Protein AF-A0A8H6A044-F1 (afdb_monomer_lite)

Structure (mmCIF, N/CA/C/O backbone):
data_AF-A0A8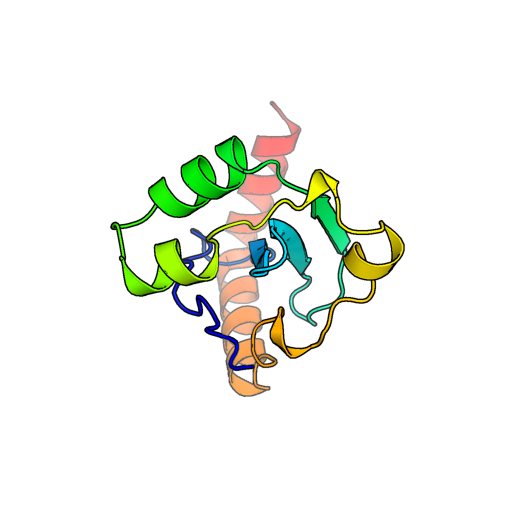H6A044-F1
#
_entry.id   AF-A0A8H6A044-F1
#
loop_
_atom_site.group_PDB
_atom_site.id
_atom_site.type_symbol
_atom_site.label_atom_id
_atom_site.label_alt_id
_atom_site.label_comp_id
_atom_site.label_asym_id
_atom_site.label_entity_id
_atom_site.label_seq_id
_atom_site.pdbx_PDB_ins_code
_atom_site.Cartn_x
_atom_site.Cartn_y
_atom_site.Cartn_z
_atom_site.occupancy
_atom_site.B_iso_or_equiv
_atom_site.auth_seq_id
_atom_site.auth_comp_id
_atom_site.auth_asym_id
_atom_site.auth_atom_id
_atom_site.pdbx_PDB_model_num
ATOM 1 N N . MET A 1 1 ? -3.053 -14.597 12.854 1.00 38.31 1 MET A N 1
ATOM 2 C CA . MET A 1 1 ? -4.086 -13.667 12.360 1.00 38.31 1 MET A CA 1
ATOM 3 C C . MET A 1 1 ? -3.761 -13.497 10.889 1.00 38.31 1 MET A C 1
ATOM 5 O O . MET A 1 1 ? -2.633 -13.135 10.596 1.00 38.31 1 MET A O 1
ATOM 9 N N . GLN A 1 2 ? -4.612 -14.026 10.011 1.00 30.12 2 GLN A N 1
ATOM 10 C CA . GLN A 1 2 ? -4.288 -14.215 8.594 1.00 30.12 2 GLN A CA 1
ATOM 11 C C . GLN A 1 2 ? -4.252 -12.847 7.909 1.00 30.12 2 GLN A C 1
ATOM 13 O O . GLN A 1 2 ? -5.198 -12.078 8.051 1.00 30.12 2 GLN A O 1
ATOM 18 N N . SER A 1 3 ? -3.160 -12.537 7.214 1.00 32.25 3 SER A N 1
ATOM 19 C CA . SER A 1 3 ? -3.184 -11.500 6.194 1.00 32.25 3 SER A CA 1
ATOM 20 C C . SER A 1 3 ? -4.062 -12.003 5.055 1.00 32.25 3 SER A C 1
ATOM 22 O O . SER A 1 3 ? -3.915 -13.149 4.631 1.00 32.25 3 SER A O 1
ATOM 24 N N . ALA A 1 4 ? -4.958 -11.171 4.536 1.00 35.72 4 ALA A N 1
ATOM 25 C CA . ALA A 1 4 ? -5.172 -11.249 3.103 1.00 35.72 4 ALA A CA 1
ATOM 26 C C . ALA A 1 4 ? -4.213 -10.229 2.507 1.00 35.72 4 ALA A C 1
ATOM 28 O O . ALA A 1 4 ? -4.244 -9.040 2.835 1.00 35.72 4 ALA A O 1
ATOM 29 N N . SER A 1 5 ? -3.295 -10.705 1.672 1.00 38.78 5 SER A N 1
ATOM 30 C CA . SER A 1 5 ? -2.757 -9.795 0.687 1.00 38.78 5 SER A CA 1
ATOM 31 C C . SER A 1 5 ? -3.954 -9.426 -0.176 1.00 38.78 5 SER A C 1
ATOM 33 O O . SER A 1 5 ? -4.594 -10.290 -0.778 1.00 38.78 5 SER A O 1
ATOM 35 N N . ILE A 1 6 ? -4.268 -8.139 -0.274 1.00 41.88 6 ILE A N 1
ATOM 36 C CA . ILE A 1 6 ? -4.902 -7.688 -1.502 1.00 41.88 6 ILE A CA 1
ATOM 37 C C . ILE A 1 6 ? -3.798 -7.786 -2.569 1.00 41.88 6 ILE A C 1
ATOM 39 O O . ILE A 1 6 ? -3.206 -6.793 -2.971 1.00 41.88 6 ILE A O 1
ATOM 43 N N . GLY A 1 7 ? -3.469 -9.013 -2.991 1.00 35.91 7 GLY A N 1
ATOM 44 C CA . GLY A 1 7 ? -2.614 -9.279 -4.150 1.00 35.91 7 GLY A CA 1
ATOM 45 C C . GLY A 1 7 ? -3.260 -8.805 -5.455 1.00 35.91 7 GLY A C 1
ATOM 46 O O . GLY A 1 7 ? -2.610 -8.805 -6.490 1.00 35.91 7 GLY A O 1
ATOM 47 N N . ASN A 1 8 ? -4.523 -8.370 -5.381 1.00 34.41 8 ASN A N 1
ATOM 48 C CA . ASN A 1 8 ? -5.327 -7.848 -6.478 1.00 34.41 8 ASN A CA 1
ATOM 49 C C . ASN A 1 8 ? -5.565 -6.336 -6.388 1.00 34.41 8 ASN A C 1
ATOM 51 O O . ASN A 1 8 ? -6.494 -5.828 -7.015 1.00 34.41 8 ASN A O 1
ATOM 55 N N . LEU A 1 9 ? -4.752 -5.593 -5.629 1.00 40.75 9 LEU A N 1
ATOM 56 C CA . LEU A 1 9 ? -4.638 -4.168 -5.893 1.00 40.75 9 LEU A CA 1
ATOM 57 C C . LEU A 1 9 ? -3.801 -4.104 -7.155 1.00 40.75 9 LEU A C 1
ATOM 59 O O . LEU A 1 9 ? -2.575 -4.097 -7.097 1.00 40.75 9 LEU A O 1
ATOM 63 N N . ASP A 1 10 ? -4.503 -4.167 -8.288 1.00 41.69 10 ASP A N 1
ATOM 64 C CA . ASP A 1 10 ? -3.979 -3.714 -9.559 1.00 41.69 10 ASP A CA 1
ATOM 65 C C . ASP A 1 10 ? -3.377 -2.337 -9.282 1.00 41.69 10 ASP A C 1
ATOM 67 O O . ASP A 1 10 ? -4.081 -1.348 -9.056 1.00 41.69 10 ASP A O 1
ATOM 71 N N . SER A 1 11 ? -2.048 -2.311 -9.165 1.00 46.91 11 SER A N 1
ATOM 72 C CA . SER A 1 11 ? -1.281 -1.105 -8.893 1.00 46.91 11 SER A CA 1
ATOM 73 C C . SER A 1 11 ? -1.361 -0.134 -10.066 1.00 46.91 11 SER A C 1
ATOM 75 O O . SER A 1 11 ? -0.779 0.941 -9.979 1.00 46.91 11 SER A O 1
ATOM 77 N N . GLY A 1 12 ? -2.108 -0.488 -11.123 1.00 36.38 12 GLY A N 1
ATOM 78 C CA . GLY A 1 12 ? -2.559 0.427 -12.145 1.00 36.38 12 GLY A CA 1
ATOM 79 C C . GLY A 1 12 ? -1.389 1.070 -12.856 1.00 36.38 12 GLY A C 1
ATOM 80 O O . GLY A 1 12 ? -1.385 2.285 -12.968 1.00 36.38 12 GLY A O 1
ATOM 81 N N . SER A 1 13 ? -0.403 0.266 -13.262 1.00 35.16 13 SER A N 1
ATOM 82 C CA . SER A 1 13 ? 0.473 0.505 -14.416 1.00 35.16 13 SER A CA 1
ATOM 83 C C . SER A 1 13 ? 1.728 -0.356 -14.325 1.00 35.16 13 SER A C 1
ATOM 85 O O . SER A 1 13 ? 2.498 -0.265 -13.365 1.00 35.16 13 SER A O 1
ATOM 87 N N . ASP A 1 14 ? 1.940 -1.157 -15.360 1.00 41.88 14 ASP A N 1
ATOM 88 C CA . ASP A 1 14 ? 3.198 -1.323 -16.085 1.00 41.88 14 ASP A CA 1
ATOM 89 C C . ASP A 1 14 ? 4.337 -0.411 -15.574 1.00 41.88 14 ASP A C 1
ATOM 91 O O . ASP A 1 14 ? 4.485 0.734 -15.989 1.00 41.88 14 ASP A O 1
ATOM 95 N N . GLY A 1 15 ? 5.139 -0.923 -14.636 1.00 43.88 15 GLY A N 1
ATOM 96 C CA . GLY A 1 15 ? 6.456 -0.377 -14.305 1.00 43.88 15 GLY A CA 1
ATOM 97 C C . GLY A 1 15 ? 6.514 0.999 -13.622 1.00 43.88 15 GLY A C 1
ATOM 98 O O . GLY A 1 15 ? 7.054 1.931 -14.198 1.00 43.88 15 GLY A O 1
ATOM 99 N N . ASN A 1 16 ? 6.107 1.112 -12.351 1.00 45.16 16 ASN A N 1
ATOM 100 C CA . ASN A 1 16 ? 6.915 1.757 -11.292 1.00 45.16 16 ASN A CA 1
ATOM 101 C C . ASN A 1 16 ? 6.209 1.678 -9.924 1.00 45.16 16 ASN A C 1
ATOM 103 O O . ASN A 1 16 ? 5.113 2.194 -9.767 1.00 45.16 16 ASN A O 1
ATOM 107 N N . ALA A 1 17 ? 6.881 1.051 -8.950 1.00 51.19 17 ALA A N 1
ATOM 108 C CA . ALA A 1 17 ? 6.573 0.976 -7.512 1.00 51.19 17 ALA A CA 1
ATOM 109 C C . ALA A 1 17 ? 5.104 0.670 -7.107 1.00 51.19 17 ALA A C 1
ATOM 111 O O . ALA A 1 17 ? 4.275 1.579 -7.050 1.00 51.19 17 ALA A O 1
ATOM 112 N N . PRO A 1 18 ? 4.762 -0.578 -6.721 1.00 67.75 18 PRO A N 1
ATOM 113 C CA . PRO A 1 18 ? 3.417 -0.890 -6.247 1.00 67.75 18 PRO A CA 1
ATOM 114 C C . PRO A 1 18 ? 3.104 -0.137 -4.945 1.00 67.75 18 PRO A C 1
ATOM 116 O O . PRO A 1 18 ? 3.838 -0.224 -3.955 1.00 67.75 18 PRO A O 1
ATOM 119 N N . PHE A 1 19 ? 1.981 0.582 -4.941 1.00 76.00 19 PHE A N 1
ATOM 120 C CA . PHE A 1 19 ? 1.359 1.093 -3.725 1.00 76.00 19 PHE A CA 1
ATOM 121 C C . PHE A 1 19 ? 0.698 -0.070 -2.974 1.00 76.00 19 PHE A C 1
ATOM 123 O O . PHE A 1 19 ? -0.210 -0.710 -3.502 1.00 76.00 19 PHE A O 1
ATOM 130 N N . VAL A 1 20 ? 1.107 -0.317 -1.731 1.00 84.00 20 VAL A N 1
ATOM 131 C CA . VAL A 1 20 ? 0.549 -1.374 -0.872 1.00 84.00 20 VAL A CA 1
ATOM 132 C C . VAL A 1 20 ? -0.108 -0.743 0.344 1.00 84.00 20 VAL A C 1
ATOM 134 O O . VAL A 1 20 ? 0.537 -0.001 1.081 1.00 84.00 20 VAL A O 1
ATOM 137 N N . ILE A 1 21 ? -1.379 -1.055 0.589 1.00 90.12 21 ILE A N 1
ATOM 138 C CA . ILE A 1 21 ? -2.056 -0.687 1.834 1.00 90.12 21 ILE A CA 1
ATOM 139 C C . ILE A 1 21 ? -2.129 -1.908 2.755 1.00 90.12 21 ILE A C 1
ATOM 141 O O . ILE A 1 21 ? -2.666 -2.948 2.378 1.00 90.12 21 ILE A O 1
ATOM 145 N N . GLY A 1 22 ? -1.564 -1.793 3.957 1.00 91.25 22 GLY A N 1
ATOM 146 C CA . GLY A 1 22 ? -1.700 -2.827 4.982 1.00 91.25 22 GLY A CA 1
ATOM 147 C C . GLY A 1 22 ? -3.049 -2.718 5.696 1.00 91.25 22 GLY A C 1
ATOM 148 O O . GLY A 1 22 ? -3.641 -1.640 5.756 1.00 91.25 22 GLY A O 1
ATOM 149 N N . THR A 1 23 ? -3.523 -3.807 6.309 1.00 92.88 23 THR A N 1
ATOM 150 C CA . THR A 1 23 ? -4.739 -3.794 7.155 1.00 92.88 23 THR A CA 1
ATOM 151 C C . THR A 1 23 ? -4.586 -2.935 8.416 1.00 92.88 23 THR A C 1
ATOM 153 O O . THR A 1 23 ? -5.548 -2.698 9.137 1.00 92.88 23 THR A O 1
ATOM 156 N N . ASP A 1 24 ? -3.377 -2.438 8.680 1.00 94.75 24 ASP A N 1
ATOM 157 C CA . ASP A 1 24 ? -3.086 -1.398 9.663 1.00 94.75 24 ASP A CA 1
ATOM 158 C C . ASP A 1 24 ? -3.493 0.014 9.194 1.00 94.75 24 ASP A C 1
ATOM 160 O O . ASP A 1 24 ? -3.432 0.968 9.967 1.00 94.75 24 ASP A O 1
ATOM 164 N N . GLY A 1 25 ? -3.930 0.162 7.939 1.00 95.00 25 GLY A N 1
ATOM 165 C CA . GLY A 1 25 ? -4.349 1.430 7.346 1.00 95.00 25 GLY A CA 1
ATOM 166 C C . GLY A 1 25 ? -3.192 2.304 6.863 1.00 95.00 25 GLY A C 1
ATOM 167 O O . GLY A 1 25 ? -3.406 3.474 6.537 1.00 95.00 25 GLY A O 1
ATOM 168 N N . VAL A 1 26 ? -1.967 1.773 6.819 1.00 95.81 26 VAL A N 1
ATOM 169 C CA . VAL A 1 26 ? -0.789 2.499 6.332 1.00 95.81 26 VAL A CA 1
ATOM 170 C C . VAL A 1 26 ? -0.539 2.139 4.870 1.00 95.81 26 VAL A C 1
ATOM 172 O O . VAL A 1 26 ? -0.364 0.971 4.515 1.00 95.81 26 VAL A O 1
ATOM 175 N N . LEU A 1 27 ? -0.510 3.167 4.024 1.00 93.50 27 LEU A N 1
ATOM 176 C CA . LEU A 1 27 ? -0.150 3.076 2.615 1.00 93.50 27 LEU A CA 1
ATOM 177 C C . LEU A 1 27 ? 1.370 3.178 2.473 1.00 93.50 27 LEU A C 1
ATOM 179 O O . LEU A 1 27 ? 1.986 4.078 3.045 1.00 93.50 27 LEU A O 1
ATOM 183 N N . ARG A 1 28 ? 1.969 2.265 1.715 1.00 90.56 28 ARG A N 1
ATOM 184 C CA . ARG A 1 28 ? 3.415 2.100 1.560 1.00 90.56 28 ARG A CA 1
ATOM 185 C C . ARG A 1 28 ? 3.801 2.037 0.089 1.00 90.56 28 ARG A C 1
ATOM 187 O O . ARG A 1 28 ? 3.081 1.452 -0.716 1.00 90.56 28 ARG A O 1
ATOM 194 N N . ASN A 1 29 ? 4.967 2.594 -0.216 1.00 86.88 29 ASN A N 1
ATOM 195 C CA . ASN A 1 29 ? 5.593 2.553 -1.532 1.00 86.88 29 ASN A CA 1
ATOM 196 C C . ASN A 1 29 ? 6.825 1.665 -1.456 1.00 86.88 29 ASN A C 1
ATOM 198 O O . ASN A 1 29 ? 7.703 1.893 -0.615 1.00 86.88 29 ASN A O 1
ATOM 202 N N . LEU A 1 30 ? 6.880 0.680 -2.345 1.00 82.12 30 LEU A N 1
ATOM 203 C CA . LEU A 1 30 ? 7.951 -0.304 -2.412 1.00 82.12 30 LEU A CA 1
ATOM 204 C C . LEU A 1 30 ? 8.777 -0.117 -3.687 1.00 82.12 30 LEU A C 1
ATOM 206 O O . LEU A 1 30 ? 8.224 0.171 -4.748 1.00 82.12 30 LEU A O 1
ATOM 210 N N . THR A 1 31 ? 10.093 -0.321 -3.608 1.00 77.75 31 THR A N 1
ATOM 211 C CA . THR A 1 31 ? 10.929 -0.507 -4.806 1.00 77.75 31 THR A CA 1
ATOM 212 C C . THR A 1 31 ? 10.592 -1.831 -5.497 1.00 77.75 31 THR A C 1
ATOM 214 O O . THR A 1 31 ? 9.860 -2.667 -4.964 1.00 77.75 31 THR A O 1
ATOM 217 N N . GLN A 1 32 ? 11.177 -2.076 -6.674 1.00 71.38 32 GLN A N 1
ATOM 218 C CA . GLN A 1 32 ? 11.146 -3.406 -7.301 1.00 71.38 32 GLN A CA 1
ATOM 219 C C . GLN A 1 32 ? 11.835 -4.482 -6.438 1.00 71.38 32 GLN A C 1
ATOM 221 O O . GLN A 1 32 ? 11.496 -5.659 -6.525 1.00 71.38 32 GLN A O 1
ATOM 226 N N . ASP A 1 33 ? 12.753 -4.083 -5.558 1.00 74.88 33 ASP A N 1
ATOM 227 C CA . ASP A 1 33 ? 13.393 -4.968 -4.581 1.00 74.88 33 ASP A CA 1
ATOM 228 C C . ASP A 1 33 ? 12.681 -5.005 -3.229 1.00 74.88 33 ASP A C 1
ATOM 230 O O . ASP A 1 33 ? 13.125 -5.707 -2.324 1.00 74.88 33 ASP A O 1
ATOM 234 N N . TRP A 1 34 ? 11.536 -4.325 -3.135 1.00 74.19 34 TRP A N 1
ATOM 235 C CA . TRP A 1 34 ? 10.655 -4.274 -1.972 1.00 74.19 34 TRP A CA 1
ATOM 236 C C . TRP A 1 34 ? 11.197 -3.546 -0.758 1.00 74.19 34 TRP A C 1
ATOM 238 O O . TRP A 1 34 ? 10.717 -3.717 0.365 1.00 74.19 34 TRP A O 1
ATOM 248 N N . ASP A 1 35 ? 12.140 -2.654 -1.007 1.00 83.75 35 ASP A N 1
ATOM 249 C CA . ASP A 1 35 ? 12.547 -1.677 -0.021 1.00 83.75 35 ASP A CA 1
ATOM 250 C C . ASP A 1 35 ? 11.469 -0.601 0.114 1.00 83.75 35 ASP A C 1
ATOM 252 O O . ASP A 1 35 ? 10.896 -0.127 -0.871 1.00 83.75 35 ASP A O 1
ATOM 256 N N . LEU A 1 36 ? 11.199 -0.189 1.350 1.00 87.06 36 LEU A N 1
ATOM 257 C CA . LEU A 1 36 ? 10.263 0.891 1.640 1.00 87.06 36 LEU A CA 1
ATOM 258 C C . LEU A 1 36 ? 10.898 2.241 1.311 1.00 87.06 36 LEU A C 1
ATOM 260 O O . LEU A 1 36 ? 11.865 2.651 1.950 1.00 87.06 36 LEU A O 1
ATOM 264 N N . ILE A 1 37 ? 10.304 2.956 0.358 1.00 88.81 37 ILE A N 1
ATOM 265 C CA . ILE A 1 37 ? 10.744 4.303 -0.048 1.00 88.81 37 ILE A CA 1
ATOM 266 C C . ILE A 1 37 ? 9.798 5.406 0.423 1.00 88.81 37 ILE A C 1
ATOM 268 O O . ILE A 1 37 ? 10.172 6.575 0.461 1.00 88.81 37 ILE A O 1
ATOM 272 N N . GLY A 1 38 ? 8.574 5.048 0.813 1.00 90.50 38 GLY A N 1
ATOM 273 C CA . GLY A 1 38 ? 7.580 5.991 1.311 1.00 90.50 38 GLY A CA 1
ATOM 274 C C . GLY A 1 38 ? 6.495 5.293 2.117 1.00 90.50 38 GLY A C 1
ATOM 275 O O . GLY A 1 38 ? 6.152 4.147 1.833 1.00 90.50 38 GLY A O 1
ATOM 276 N N . ALA A 1 39 ? 5.945 5.985 3.114 1.00 94.31 39 ALA A N 1
ATOM 277 C CA . ALA A 1 39 ? 4.803 5.498 3.873 1.00 94.31 39 ALA A CA 1
ATOM 278 C C . ALA A 1 39 ? 3.957 6.652 4.424 1.00 94.31 39 ALA A C 1
ATOM 280 O O . ALA A 1 39 ? 4.490 7.692 4.819 1.00 94.31 39 ALA A O 1
ATOM 281 N N . ILE A 1 40 ? 2.641 6.452 4.475 1.00 95.50 40 ILE A N 1
ATOM 282 C CA . ILE A 1 40 ? 1.685 7.386 5.067 1.00 95.50 40 ILE A CA 1
ATOM 283 C C . ILE A 1 40 ? 0.522 6.637 5.725 1.00 95.50 40 ILE A C 1
ATOM 285 O O . ILE A 1 40 ? -0.133 5.795 5.112 1.00 95.50 40 ILE A O 1
ATOM 289 N N . GLY A 1 41 ? 0.243 6.959 6.985 1.00 96.69 41 GLY A N 1
ATOM 290 C CA . GLY A 1 41 ? -0.951 6.494 7.682 1.00 96.69 41 GLY A CA 1
ATOM 291 C C . GLY A 1 41 ? -2.208 7.176 7.148 1.00 96.69 41 GLY A C 1
ATOM 292 O O . GLY A 1 41 ? -2.329 8.400 7.220 1.00 96.69 41 GLY A O 1
ATOM 293 N N . LEU A 1 42 ? -3.157 6.399 6.625 1.00 96.88 42 LEU A N 1
ATOM 294 C CA . LEU A 1 42 ? -4.421 6.928 6.121 1.00 96.88 42 LEU A CA 1
ATOM 295 C C . LEU A 1 42 ? -5.496 6.922 7.223 1.00 96.88 42 LEU A C 1
ATOM 297 O O . LEU A 1 42 ? -5.647 5.922 7.925 1.00 96.88 42 LEU A O 1
ATOM 301 N N . PRO A 1 43 ? -6.295 7.995 7.374 1.00 97.81 43 PRO A N 1
ATOM 302 C CA . PRO A 1 43 ? -7.480 7.960 8.225 1.00 97.81 43 PRO A CA 1
ATOM 303 C C . PRO A 1 43 ? -8.569 7.065 7.603 1.00 97.81 43 PRO A C 1
ATOM 305 O O . PRO A 1 43 ? -8.604 6.928 6.375 1.00 97.81 43 PRO A O 1
ATOM 308 N N . PRO A 1 44 ? -9.543 6.561 8.390 1.00 97.31 44 PRO A N 1
ATOM 309 C CA . PRO A 1 44 ? -10.566 5.617 7.920 1.00 97.31 44 PRO A CA 1
ATOM 310 C C . PRO A 1 44 ? -11.296 6.048 6.640 1.00 97.31 44 PRO A C 1
ATOM 312 O O . PRO A 1 44 ? -11.523 5.246 5.738 1.00 97.31 44 PRO A O 1
ATOM 315 N N . ARG A 1 45 ? -11.600 7.348 6.505 1.00 96.19 45 ARG A N 1
ATOM 316 C CA . ARG A 1 45 ? -12.249 7.899 5.301 1.00 96.19 45 ARG A CA 1
ATOM 317 C C . ARG A 1 45 ? -11.411 7.736 4.026 1.00 96.19 45 ARG A C 1
ATOM 319 O O . ARG A 1 45 ? -11.976 7.566 2.954 1.00 96.19 45 ARG A O 1
ATOM 326 N N . LEU A 1 46 ? -10.082 7.832 4.133 1.00 96.00 46 LEU A N 1
ATOM 327 C CA . LEU A 1 46 ? -9.175 7.696 2.992 1.00 96.00 46 LEU A CA 1
ATOM 328 C C . LEU A 1 46 ? -8.855 6.231 2.703 1.00 96.00 46 LEU A C 1
ATOM 330 O O . LEU A 1 46 ? -8.681 5.895 1.540 1.00 96.00 46 LEU A O 1
ATOM 334 N N . ILE A 1 47 ? -8.857 5.365 3.721 1.00 94.44 47 ILE A N 1
ATOM 335 C CA . ILE A 1 47 ? -8.809 3.909 3.526 1.00 94.44 47 ILE A CA 1
ATOM 336 C C . ILE A 1 47 ? -10.013 3.476 2.687 1.00 94.44 47 ILE A C 1
ATOM 338 O O . ILE A 1 47 ? -9.837 2.864 1.639 1.00 94.44 47 ILE A O 1
ATOM 342 N N . LYS A 1 48 ? -11.227 3.883 3.081 1.00 92.94 48 LYS A N 1
ATOM 343 C CA . LYS A 1 48 ? -12.443 3.562 2.325 1.00 92.94 48 LYS A CA 1
ATOM 344 C C . LYS A 1 48 ? -12.376 4.072 0.884 1.00 92.94 48 LYS A C 1
ATOM 346 O O . LYS A 1 48 ? -12.549 3.295 -0.047 1.00 92.94 48 LYS A O 1
ATOM 351 N N . ALA A 1 49 ? -12.019 5.345 0.700 1.00 92.50 49 ALA A N 1
ATOM 352 C CA . ALA A 1 49 ? -11.861 5.926 -0.633 1.00 92.50 49 ALA A CA 1
ATOM 353 C C . ALA A 1 49 ? -10.807 5.198 -1.489 1.00 92.50 49 ALA A C 1
ATOM 355 O O . ALA A 1 49 ? -10.954 5.129 -2.704 1.00 92.50 49 ALA A O 1
ATOM 356 N N . PHE A 1 50 ? -9.747 4.666 -0.875 1.00 89.38 50 PHE A N 1
ATOM 357 C CA . PHE A 1 50 ? -8.713 3.904 -1.570 1.00 89.38 50 PHE A CA 1
ATOM 358 C C . PHE A 1 50 ? -9.220 2.535 -2.042 1.00 89.38 50 PHE A C 1
ATOM 360 O O . PHE A 1 50 ? -8.924 2.161 -3.178 1.00 89.38 50 PHE A O 1
ATOM 367 N N . LEU A 1 51 ? -9.981 1.820 -1.200 1.00 87.50 51 LEU A N 1
ATOM 368 C CA . LEU A 1 51 ? -10.591 0.521 -1.525 1.00 87.50 51 LEU A CA 1
ATOM 369 C C . LEU A 1 51 ? -11.653 0.654 -2.628 1.00 87.50 51 LEU A C 1
ATOM 371 O O . LEU A 1 51 ? -11.679 -0.140 -3.569 1.00 87.50 51 LEU A O 1
ATOM 375 N N . ASP A 1 52 ? -12.456 1.719 -2.573 1.00 87.69 52 ASP A N 1
ATOM 376 C CA . ASP A 1 52 ? -13.529 1.997 -3.537 1.00 87.69 52 ASP A CA 1
ATOM 377 C C . ASP A 1 52 ? -13.016 2.375 -4.950 1.00 87.69 52 ASP A C 1
ATOM 379 O O . ASP A 1 52 ? -13.815 2.574 -5.864 1.00 87.69 52 ASP A O 1
ATOM 383 N N . ARG A 1 53 ? -11.690 2.465 -5.172 1.00 84.50 53 ARG A N 1
ATOM 384 C CA . ARG A 1 53 ? -11.097 2.635 -6.519 1.00 84.50 53 ARG A CA 1
ATOM 385 C C . ARG A 1 53 ? -11.215 1.381 -7.385 1.00 84.50 53 ARG A C 1
ATOM 387 O O . ARG A 1 53 ? -11.052 1.464 -8.599 1.00 84.50 53 ARG A O 1
ATOM 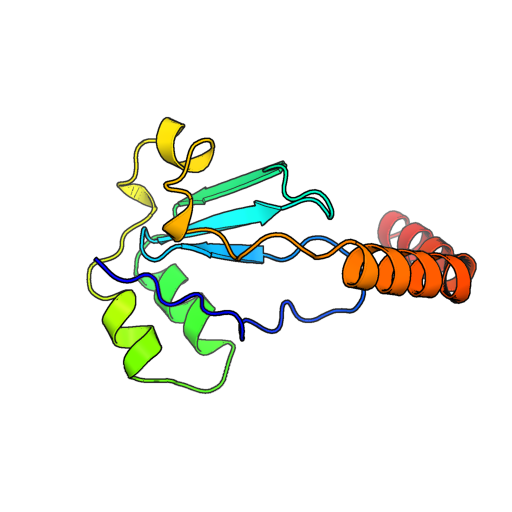394 N N . THR A 1 54 ? -11.455 0.237 -6.756 1.00 79.94 54 THR A N 1
ATOM 395 C CA . THR A 1 54 ? -11.604 -1.066 -7.410 1.00 79.94 54 THR A CA 1
ATOM 396 C C . THR A 1 54 ? -13.024 -1.594 -7.222 1.00 79.94 54 THR A C 1
ATOM 398 O O . THR A 1 54 ? -13.856 -0.959 -6.572 1.00 79.94 54 THR A O 1
ATOM 401 N N . THR A 1 55 ? -13.332 -2.747 -7.818 1.00 85.56 55 THR A N 1
ATOM 402 C CA . THR A 1 55 ? -14.633 -3.388 -7.594 1.00 85.56 55 THR A CA 1
ATOM 403 C C . THR A 1 55 ? -14.784 -3.717 -6.112 1.00 85.56 55 THR A C 1
ATOM 405 O O . THR A 1 55 ? -13.868 -4.265 -5.506 1.00 85.56 55 THR A O 1
ATOM 408 N N . PHE A 1 56 ? -15.939 -3.381 -5.540 1.00 86.69 56 PHE A N 1
ATOM 409 C CA . PHE A 1 56 ? -16.223 -3.658 -4.138 1.00 86.69 56 PHE A CA 1
ATOM 410 C C . PHE A 1 56 ? -16.109 -5.156 -3.826 1.00 86.69 56 PHE A C 1
ATOM 412 O O . PHE A 1 56 ? -16.710 -5.987 -4.509 1.00 86.69 56 PHE A O 1
ATOM 419 N N . ASP A 1 57 ? -15.397 -5.462 -2.745 1.00 86.31 57 ASP A N 1
ATOM 420 C CA . ASP A 1 57 ? -15.230 -6.798 -2.189 1.00 86.31 57 ASP A CA 1
ATOM 421 C C . ASP A 1 57 ? -15.476 -6.732 -0.674 1.00 86.31 57 ASP A C 1
ATOM 423 O O . ASP A 1 57 ? -14.818 -5.982 0.052 1.00 86.31 57 ASP A O 1
ATOM 427 N N . GLN A 1 58 ? -16.466 -7.497 -0.209 1.00 91.38 58 GLN A N 1
ATOM 428 C CA . GLN A 1 58 ? -16.892 -7.510 1.190 1.00 91.38 58 GLN A CA 1
ATOM 429 C C . GLN A 1 58 ? -15.824 -8.102 2.115 1.00 91.38 58 GLN A C 1
ATOM 431 O O . 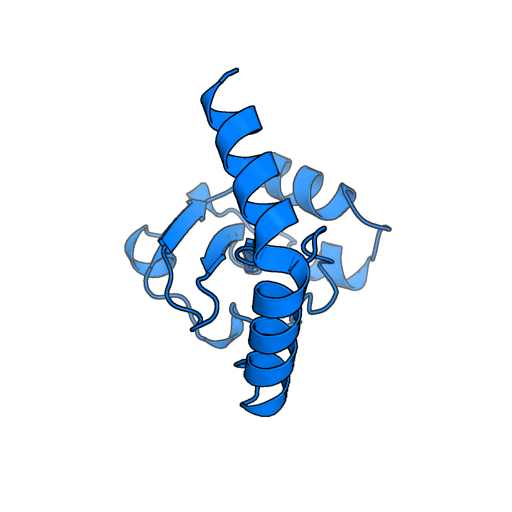GLN A 1 58 ? -15.651 -7.600 3.224 1.00 91.38 58 GLN A O 1
ATOM 436 N N . GLU A 1 59 ? -15.112 -9.145 1.679 1.00 90.06 59 GLU A N 1
ATOM 437 C CA . GLU A 1 59 ? -14.065 -9.774 2.489 1.00 90.06 59 GLU A CA 1
ATOM 438 C C . GLU A 1 59 ? -12.914 -8.793 2.696 1.00 90.06 59 GLU A C 1
ATOM 440 O O . GLU A 1 59 ? -12.422 -8.641 3.816 1.00 90.06 59 GLU A O 1
ATOM 445 N N . ILE A 1 60 ? -12.554 -8.059 1.639 1.00 87.00 60 ILE A N 1
ATOM 446 C CA . ILE A 1 60 ? -11.565 -6.987 1.723 1.00 87.00 60 ILE A CA 1
ATOM 447 C C . ILE A 1 60 ? -12.045 -5.885 2.670 1.00 87.00 60 ILE A C 1
ATOM 449 O O . ILE A 1 60 ? -11.316 -5.536 3.591 1.00 87.00 60 ILE A O 1
ATOM 453 N N . ASP A 1 61 ? -13.251 -5.340 2.497 1.00 88.62 61 ASP A N 1
ATOM 454 C CA . ASP A 1 61 ? -13.755 -4.246 3.346 1.00 88.62 61 ASP A CA 1
ATOM 455 C C . ASP A 1 61 ? -13.765 -4.638 4.838 1.00 88.62 61 ASP A C 1
ATOM 457 O O . ASP A 1 61 ? -13.331 -3.864 5.700 1.00 88.62 61 ASP A O 1
ATOM 461 N N . ASP A 1 62 ? -14.150 -5.881 5.146 1.00 92.50 62 ASP A N 1
ATOM 462 C CA . ASP A 1 62 ? -14.178 -6.394 6.516 1.00 92.50 62 ASP A CA 1
ATOM 463 C C . ASP A 1 62 ? -12.790 -6.506 7.159 1.00 92.50 62 ASP A C 1
ATOM 465 O O . ASP A 1 62 ? -12.66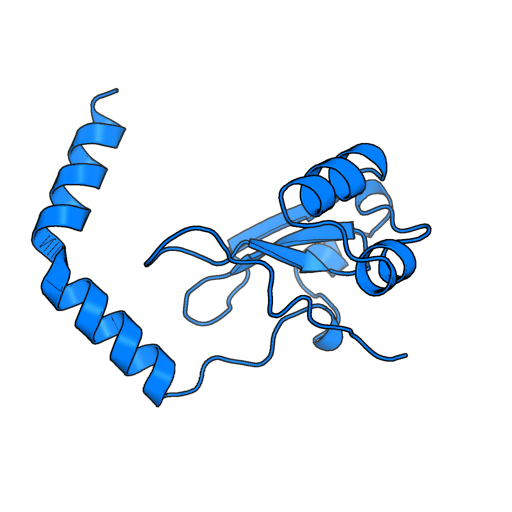4 -6.285 8.367 1.00 92.50 62 ASP A O 1
ATOM 469 N N . MET A 1 63 ? -11.733 -6.769 6.387 1.00 89.50 63 MET A N 1
ATOM 470 C CA . MET A 1 63 ? -10.364 -6.786 6.918 1.00 89.50 63 MET A CA 1
ATOM 471 C C . MET A 1 63 ? -9.867 -5.413 7.375 1.00 89.50 63 MET A C 1
ATOM 473 O O . MET A 1 63 ? -9.007 -5.332 8.251 1.00 89.50 63 MET A O 1
ATOM 477 N N . PHE A 1 64 ? -10.388 -4.335 6.785 1.00 92.56 64 PHE A N 1
ATOM 478 C CA . PHE A 1 64 ? -10.016 -2.958 7.127 1.00 92.56 64 PHE A CA 1
ATOM 479 C C . PHE A 1 64 ? -10.949 -2.353 8.181 1.00 92.56 64 PHE A C 1
ATOM 481 O O . PHE A 1 64 ? -10.812 -1.181 8.551 1.00 92.56 64 PHE A O 1
ATOM 488 N N . ARG A 1 65 ? -11.896 -3.135 8.713 1.00 91.75 65 ARG A N 1
ATOM 489 C CA . ARG A 1 65 ? -12.823 -2.681 9.747 1.00 91.75 65 ARG A CA 1
ATOM 490 C C . ARG A 1 65 ? -12.063 -2.242 11.000 1.00 91.75 65 ARG A C 1
ATOM 492 O O . ARG A 1 65 ? -11.446 -3.039 11.698 1.00 91.75 65 ARG A O 1
ATOM 499 N N . GLY A 1 66 ? -12.168 -0.952 11.318 1.00 93.56 66 GLY A N 1
ATOM 500 C CA . GLY A 1 66 ? -11.500 -0.346 12.474 1.00 93.56 66 GLY A CA 1
ATOM 501 C C . GLY A 1 66 ? -10.038 0.044 12.237 1.00 93.56 66 GLY A C 1
ATOM 502 O O . GLY A 1 66 ? -9.409 0.549 13.167 1.00 93.56 66 GLY A O 1
ATOM 503 N N . ALA A 1 67 ? -9.514 -0.141 11.022 1.00 95.69 67 ALA A N 1
ATOM 504 C CA . ALA A 1 67 ? -8.185 0.324 10.650 1.00 95.69 67 ALA A CA 1
ATOM 505 C C . ALA A 1 67 ? -8.119 1.860 10.663 1.00 95.69 67 ALA A C 1
ATOM 507 O O . ALA A 1 67 ? -9.014 2.547 10.164 1.00 95.69 67 ALA A O 1
ATOM 508 N N . ASP A 1 68 ? -7.042 2.399 11.230 1.00 97.69 68 ASP A N 1
ATOM 509 C CA . ASP A 1 68 ? -6.744 3.830 11.254 1.00 97.69 68 ASP A CA 1
ATOM 510 C C . ASP A 1 68 ? -5.225 4.017 11.245 1.00 97.69 68 ASP A C 1
ATOM 512 O O . ASP A 1 68 ? -4.566 3.979 12.288 1.00 97.69 68 ASP A O 1
ATOM 516 N N . GLY A 1 69 ? -4.667 4.241 10.054 1.00 97.12 69 GLY A N 1
ATOM 517 C CA . GLY A 1 69 ? -3.228 4.395 9.871 1.00 97.12 69 GLY A CA 1
ATOM 518 C C . GLY A 1 69 ? -2.655 5.616 10.591 1.00 97.12 69 GLY A C 1
ATOM 519 O O . GLY A 1 69 ? -1.467 5.640 10.900 1.00 97.12 69 GLY A O 1
ATOM 520 N N . THR A 1 70 ? -3.479 6.618 10.921 1.00 97.62 70 THR A N 1
ATOM 521 C CA . THR A 1 70 ? -3.032 7.818 11.657 1.00 97.62 70 THR A CA 1
ATOM 522 C C . THR A 1 70 ? -2.705 7.529 13.120 1.00 97.62 70 THR A C 1
ATOM 524 O O . THR A 1 70 ? -2.030 8.323 13.773 1.00 97.62 70 THR A O 1
ATOM 527 N N . ARG A 1 71 ? -3.163 6.381 13.632 1.00 97.75 71 ARG A N 1
ATOM 528 C CA . ARG A 1 71 ? -2.901 5.909 14.996 1.00 97.75 71 ARG A CA 1
ATOM 529 C C . ARG A 1 71 ? -1.722 4.945 15.084 1.00 97.75 71 ARG A C 1
ATOM 531 O O . ARG A 1 71 ? -1.319 4.597 16.192 1.00 97.75 71 ARG A O 1
ATOM 538 N N . VAL A 1 72 ? -1.181 4.509 13.949 1.00 96.88 72 VAL A N 1
ATOM 539 C CA . VAL A 1 72 ? -0.037 3.597 13.901 1.00 96.88 72 VAL A CA 1
ATOM 540 C C . VAL A 1 72 ? 1.246 4.393 14.181 1.00 96.88 72 VAL A C 1
ATOM 542 O O . VAL A 1 72 ? 1.486 5.385 13.490 1.00 96.88 72 VAL A O 1
ATOM 545 N N . PRO A 1 73 ? 2.086 3.985 15.152 1.00 96.56 73 PRO A N 1
ATOM 546 C CA . PRO A 1 73 ? 3.399 4.584 15.381 1.00 96.56 73 PRO A CA 1
ATOM 547 C C . PRO A 1 73 ? 4.251 4.630 14.111 1.00 96.56 73 PRO A C 1
ATOM 549 O O . PRO A 1 73 ? 4.326 3.652 13.364 1.00 96.56 73 PRO A O 1
ATOM 552 N N . GLN A 1 74 ? 4.933 5.751 13.881 1.00 93.00 74 GLN A N 1
ATOM 553 C CA . GLN A 1 74 ? 5.679 5.986 12.644 1.00 93.00 74 GLN A CA 1
ATOM 554 C C . GLN A 1 74 ? 6.808 4.965 12.433 1.00 93.00 74 GLN A C 1
ATOM 556 O O . GLN A 1 74 ? 7.133 4.623 11.300 1.00 93.00 74 GLN A O 1
ATOM 561 N N . GLU A 1 75 ? 7.377 4.403 13.500 1.00 93.94 75 GLU A N 1
ATOM 562 C CA . GLU A 1 75 ? 8.372 3.332 13.414 1.00 93.94 75 GLU A CA 1
ATOM 563 C C . GLU A 1 75 ? 7.817 2.085 12.710 1.00 93.94 75 GLU A C 1
ATOM 565 O O . GLU A 1 75 ? 8.527 1.451 11.928 1.00 93.94 75 GLU A O 1
ATOM 570 N N . GLN A 1 76 ? 6.542 1.755 12.939 1.00 93.75 76 GLN A N 1
ATOM 571 C CA . GLN A 1 76 ? 5.867 0.614 12.307 1.00 93.75 76 GLN A CA 1
ATOM 572 C C . GLN A 1 76 ? 5.509 0.879 10.839 1.00 93.75 76 GLN A C 1
ATOM 574 O O . GLN A 1 76 ? 5.221 -0.053 10.086 1.00 93.75 76 GLN A O 1
ATOM 579 N N . TRP A 1 77 ? 5.562 2.134 10.388 1.00 93.75 77 TRP A N 1
ATOM 580 C CA . TRP A 1 77 ? 5.374 2.447 8.973 1.00 93.75 77 TRP A CA 1
ATOM 581 C C . TRP A 1 77 ? 6.550 1.904 8.159 1.00 93.75 77 TRP A C 1
ATOM 583 O O . TRP A 1 77 ? 6.340 1.280 7.119 1.00 93.75 77 TRP A O 1
ATOM 593 N N . TRP A 1 78 ? 7.764 2.084 8.690 1.00 92.00 78 TRP A N 1
ATOM 594 C CA . TRP A 1 78 ? 9.038 1.696 8.073 1.00 92.00 78 TRP A CA 1
ATOM 595 C C . TRP A 1 78 ? 9.504 0.287 8.445 1.00 92.00 78 TRP A C 1
ATOM 597 O O . TRP A 1 78 ? 10.369 -0.275 7.780 1.00 92.00 78 TRP A O 1
ATOM 607 N N . LYS A 1 79 ? 8.951 -0.280 9.519 1.00 92.56 79 LYS A N 1
ATOM 608 C CA . LYS A 1 79 ? 9.192 -1.659 9.960 1.00 92.56 79 LYS A CA 1
ATOM 609 C C . LYS A 1 79 ? 7.854 -2.371 10.171 1.00 92.56 79 LYS A C 1
ATOM 611 O O . LYS A 1 79 ? 7.502 -2.660 11.318 1.00 92.56 79 LYS A O 1
ATOM 616 N N . PRO A 1 80 ? 7.076 -2.583 9.095 1.00 90.81 80 PRO A N 1
ATOM 617 C CA . PRO A 1 80 ? 5.804 -3.276 9.200 1.00 90.81 80 PRO A CA 1
ATOM 618 C C . PRO A 1 80 ? 6.009 -4.734 9.601 1.00 90.81 80 PRO A C 1
ATOM 620 O O . PRO A 1 80 ? 7.073 -5.319 9.384 1.00 90.81 80 PRO A O 1
ATOM 623 N N . ASP A 1 81 ? 4.951 -5.340 10.132 1.00 88.94 81 ASP A N 1
ATOM 624 C CA . ASP A 1 81 ? 4.867 -6.794 10.162 1.00 88.94 81 ASP A CA 1
ATOM 625 C C . ASP A 1 81 ? 4.952 -7.324 8.713 1.00 88.94 81 ASP A C 1
ATOM 627 O O . ASP A 1 81 ? 4.231 -6.812 7.850 1.00 88.94 81 ASP A O 1
ATOM 631 N N . PRO A 1 82 ? 5.802 -8.324 8.411 1.00 84.62 82 PRO A N 1
ATOM 632 C CA . PRO A 1 82 ? 5.932 -8.869 7.060 1.00 84.62 82 PRO A CA 1
ATOM 633 C C . PRO A 1 82 ? 4.613 -9.353 6.445 1.00 84.62 82 PRO A C 1
ATOM 635 O O . PRO A 1 82 ? 4.481 -9.352 5.227 1.00 84.62 82 PRO A O 1
ATOM 638 N N . SER A 1 83 ? 3.624 -9.732 7.261 1.00 83.69 83 SER A N 1
ATOM 639 C CA . SER A 1 83 ? 2.291 -10.129 6.789 1.00 83.69 83 SER A CA 1
ATOM 640 C C . SER A 1 83 ? 1.477 -8.981 6.177 1.00 83.69 83 SER A C 1
ATOM 642 O O . SER A 1 83 ? 0.524 -9.242 5.447 1.00 83.69 83 SER A O 1
ATOM 644 N N . LEU A 1 84 ? 1.850 -7.723 6.441 1.00 85.50 84 LEU A N 1
ATOM 645 C CA . LEU A 1 84 ? 1.237 -6.526 5.850 1.00 85.50 84 LEU A CA 1
ATOM 646 C C . LEU A 1 84 ? 1.818 -6.180 4.473 1.00 85.50 84 LEU A C 1
ATOM 648 O O . LEU A 1 84 ? 1.343 -5.247 3.825 1.00 85.50 84 LEU A O 1
ATOM 652 N N . LEU A 1 85 ? 2.862 -6.891 4.049 1.00 82.00 85 LEU A N 1
ATOM 653 C CA . LEU A 1 85 ? 3.488 -6.738 2.746 1.00 82.00 85 LEU A CA 1
ATOM 654 C C . LEU A 1 85 ? 3.083 -7.911 1.839 1.00 82.00 85 LEU A C 1
ATOM 656 O O . LEU A 1 85 ? 2.755 -8.994 2.333 1.00 82.00 85 LEU A O 1
ATOM 660 N N . PRO A 1 86 ? 3.085 -7.726 0.507 1.00 77.81 86 PRO A N 1
ATOM 661 C CA . PRO A 1 86 ? 2.940 -8.848 -0.419 1.00 77.81 86 PRO A CA 1
ATOM 662 C C . PRO A 1 86 ? 4.064 -9.902 -0.204 1.00 77.81 86 PRO A C 1
ATOM 664 O O . PRO A 1 86 ? 4.997 -9.649 0.552 1.00 77.81 86 PRO A O 1
ATOM 667 N N . PRO A 1 87 ? 4.048 -11.066 -0.891 1.00 76.81 87 PRO A N 1
ATOM 668 C CA . PRO A 1 87 ? 5.170 -12.035 -0.942 1.00 76.81 87 PRO A CA 1
ATOM 669 C C . PRO A 1 87 ? 6.250 -11.745 -2.023 1.00 76.81 87 PRO A C 1
ATOM 671 O O . PRO A 1 87 ? 5.856 -11.475 -3.160 1.00 76.81 87 PRO A O 1
ATOM 674 N N . PRO A 1 88 ? 7.575 -11.774 -1.720 1.00 75.38 88 PRO A N 1
ATOM 675 C CA . PRO A 1 88 ? 8.627 -11.236 -2.604 1.00 75.38 88 PRO A CA 1
ATOM 676 C C . PRO A 1 88 ? 8.555 -11.690 -4.047 1.00 75.38 88 PRO A C 1
ATOM 678 O O . PRO A 1 88 ? 8.360 -12.877 -4.301 1.00 75.38 88 PRO A O 1
ATOM 681 N N . MET A 1 89 ? 8.779 -10.752 -4.978 1.00 75.00 89 MET A N 1
ATOM 682 C CA . MET A 1 89 ? 8.864 -11.094 -6.395 1.00 75.00 89 MET A CA 1
ATOM 683 C C . MET A 1 89 ? 9.931 -12.162 -6.612 1.00 75.00 89 MET A C 1
ATOM 685 O O . MET A 1 89 ? 11.066 -12.062 -6.131 1.00 75.00 89 MET A O 1
ATOM 689 N N . THR A 1 90 ? 9.556 -13.175 -7.378 1.00 83.06 90 THR A N 1
ATOM 690 C CA . THR A 1 90 ? 10.454 -14.234 -7.815 1.00 83.06 90 THR A CA 1
ATOM 691 C C . THR A 1 90 ? 11.509 -13.686 -8.777 1.00 83.06 90 THR A C 1
ATOM 693 O O . THR A 1 90 ? 11.333 -12.651 -9.422 1.00 83.06 90 THR A O 1
ATOM 696 N N . VAL A 1 91 ? 12.620 -14.412 -8.916 1.00 86.06 91 VAL A N 1
ATOM 697 C CA . VAL A 1 91 ? 13.686 -14.065 -9.874 1.00 86.06 91 VAL A CA 1
ATOM 698 C C . VAL A 1 91 ? 13.140 -13.971 -11.305 1.00 86.06 91 VAL A C 1
ATOM 700 O O . VAL A 1 91 ? 13.556 -13.105 -12.069 1.00 86.06 91 VAL A O 1
ATOM 703 N N . GLU A 1 92 ? 12.180 -14.827 -11.662 1.00 85.38 92 GLU A N 1
ATOM 704 C CA . GLU A 1 92 ? 11.559 -14.817 -12.9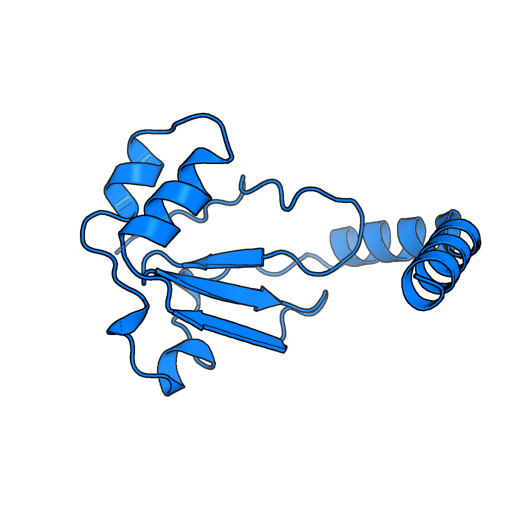86 1.00 85.38 92 GLU A CA 1
ATOM 705 C C . GLU A 1 92 ? 10.690 -13.572 -13.208 1.00 85.38 92 GLU A C 1
ATOM 707 O O . GLU A 1 92 ? 10.785 -12.939 -14.256 1.00 85.38 92 GLU A O 1
ATOM 712 N N . GLU A 1 93 ? 9.879 -13.178 -12.222 1.00 81.19 93 GLU A N 1
ATOM 713 C CA . GLU A 1 93 ? 9.082 -11.945 -12.291 1.00 81.19 93 GLU A CA 1
ATOM 714 C C . GLU A 1 93 ? 9.964 -10.712 -12.456 1.00 81.19 93 GLU A C 1
ATOM 716 O O . GLU A 1 93 ? 9.691 -9.885 -13.327 1.00 81.19 93 GLU A O 1
ATOM 721 N N . LYS A 1 94 ? 11.060 -10.635 -11.690 1.00 80.44 94 LYS A N 1
ATOM 722 C CA . LYS A 1 94 ? 12.047 -9.557 -11.822 1.00 80.44 94 LYS A CA 1
ATOM 723 C C . LYS A 1 94 ? 12.640 -9.509 -13.231 1.00 80.44 94 LYS A C 1
ATOM 725 O O . LYS A 1 94 ? 12.639 -8.448 -13.845 1.00 80.44 94 LYS A O 1
ATOM 730 N N . ALA A 1 95 ? 13.050 -10.654 -13.779 1.00 86.25 95 ALA A N 1
ATOM 731 C CA . ALA A 1 95 ? 13.607 -10.729 -15.130 1.00 86.25 95 ALA A CA 1
ATOM 732 C C . ALA A 1 95 ? 12.592 -10.333 -16.221 1.00 86.25 95 ALA A C 1
ATOM 734 O O . ALA A 1 95 ? 12.961 -9.697 -17.208 1.00 86.25 95 ALA A O 1
ATOM 735 N N . ARG A 1 96 ? 11.305 -10.679 -16.055 1.00 85.25 96 ARG A N 1
ATOM 736 C CA . ARG A 1 96 ? 10.242 -10.256 -16.984 1.00 85.25 96 ARG A CA 1
ATOM 737 C C . ARG A 1 96 ? 10.038 -8.742 -16.962 1.00 85.25 96 ARG A C 1
ATOM 739 O O . ARG A 1 96 ? 9.926 -8.148 -18.030 1.00 85.25 96 ARG A O 1
ATOM 746 N N . ILE A 1 97 ? 10.014 -8.133 -15.775 1.00 80.94 97 ILE A N 1
ATOM 747 C CA . ILE A 1 97 ? 9.880 -6.677 -15.617 1.00 80.94 97 ILE A CA 1
ATOM 748 C C . ILE A 1 97 ? 11.104 -5.957 -16.185 1.00 80.94 97 ILE A C 1
ATOM 750 O O . ILE A 1 97 ? 10.950 -4.997 -16.930 1.00 80.94 97 ILE A O 1
ATOM 754 N N . GLU A 1 98 ? 12.313 -6.437 -15.891 1.00 84.75 98 GLU A N 1
ATOM 755 C CA . GLU A 1 98 ? 13.553 -5.855 -16.415 1.00 84.75 98 GLU A CA 1
ATOM 756 C C . GLU A 1 98 ? 13.586 -5.893 -17.946 1.00 84.75 98 GLU A C 1
ATOM 758 O O . GLU A 1 98 ? 13.859 -4.880 -18.590 1.00 84.75 98 GLU A O 1
ATOM 763 N N . LYS A 1 99 ? 13.216 -7.033 -18.540 1.00 88.56 99 LYS A N 1
ATOM 764 C CA . LYS A 1 99 ? 13.104 -7.166 -19.993 1.00 88.56 99 LYS A CA 1
ATOM 765 C C . LYS A 1 99 ? 12.068 -6.198 -20.576 1.00 88.56 99 LYS A C 1
ATOM 767 O O . LYS A 1 99 ? 12.371 -5.523 -21.553 1.00 88.56 99 LYS A O 1
ATOM 772 N N . ALA A 1 100 ? 10.879 -6.107 -19.976 1.00 84.25 100 ALA A N 1
ATOM 773 C CA . ALA A 1 100 ? 9.834 -5.191 -20.432 1.00 84.25 100 ALA A CA 1
ATOM 774 C C . ALA A 1 100 ? 10.263 -3.717 -20.317 1.00 84.25 100 ALA A C 1
ATOM 776 O O . ALA A 1 100 ? 9.955 -2.914 -21.196 1.00 84.25 100 ALA A O 1
ATOM 777 N N . ASN A 1 101 ? 11.002 -3.361 -19.265 1.00 84.06 101 ASN A N 1
ATOM 778 C CA . ASN A 1 101 ? 11.542 -2.017 -19.083 1.00 84.06 101 ASN A CA 1
ATOM 779 C C . ASN A 1 101 ? 12.606 -1.681 -20.135 1.00 84.06 101 ASN A C 1
ATOM 781 O O . ASN A 1 101 ? 12.599 -0.570 -20.657 1.00 84.06 101 ASN A O 1
ATOM 785 N N . GLU A 1 102 ? 13.500 -2.617 -20.467 1.00 89.62 102 GLU A N 1
ATOM 786 C CA . GLU A 1 102 ? 14.515 -2.384 -21.503 1.00 89.62 102 GLU A CA 1
ATOM 787 C C . GLU A 1 102 ? 13.879 -2.301 -22.900 1.00 89.62 102 GLU A C 1
ATOM 789 O O . GLU A 1 102 ? 14.235 -1.417 -23.675 1.00 89.62 102 GLU A O 1
ATOM 794 N N . GLU A 1 103 ? 12.886 -3.147 -23.204 1.00 91.31 103 GLU A N 1
ATOM 795 C CA . GLU A 1 103 ? 12.136 -3.098 -24.471 1.00 91.31 103 GLU A CA 1
ATOM 796 C C . GLU A 1 103 ? 11.383 -1.768 -24.665 1.00 91.31 103 GLU A C 1
ATOM 798 O O . GLU A 1 103 ? 11.250 -1.304 -25.795 1.00 91.31 103 GLU A O 1
ATOM 803 N N . ASN A 1 104 ? 10.934 -1.129 -23.579 1.00 89.19 104 ASN A N 1
ATOM 804 C CA . ASN A 1 104 ? 10.152 0.116 -23.614 1.00 89.19 104 ASN A CA 1
ATOM 805 C C . ASN A 1 104 ? 10.936 1.363 -23.169 1.00 89.19 104 ASN A C 1
ATOM 807 O O . ASN A 1 104 ? 10.350 2.420 -22.932 1.00 89.19 104 ASN A O 1
ATOM 811 N N . LYS A 1 105 ? 12.260 1.265 -23.044 1.00 90.06 105 LYS A N 1
ATOM 812 C CA . LYS A 1 105 ? 13.112 2.293 -22.429 1.00 90.06 105 LYS A CA 1
ATOM 813 C C . LYS A 1 105 ? 12.983 3.678 -23.056 1.00 90.06 105 LYS A C 1
ATOM 815 O O . LYS A 1 105 ? 12.969 4.666 -22.329 1.00 90.06 105 LYS A O 1
ATOM 820 N N . GLU A 1 106 ? 12.873 3.752 -24.380 1.00 91.38 106 GLU A N 1
ATOM 821 C CA . GLU A 1 106 ? 12.734 5.023 -25.105 1.00 91.38 106 GLU A CA 1
ATOM 822 C C . GLU A 1 106 ? 11.410 5.720 -24.762 1.00 91.38 106 GLU A C 1
ATOM 824 O O . GLU A 1 106 ? 11.408 6.899 -24.415 1.00 91.38 106 GLU A O 1
ATOM 829 N N . VAL A 1 107 ? 10.305 4.968 -24.744 1.00 89.12 107 VAL A N 1
ATOM 830 C CA . VAL A 1 107 ? 8.970 5.471 -24.375 1.00 89.12 107 VAL A CA 1
ATOM 831 C C . VAL A 1 107 ? 8.944 5.931 -22.917 1.00 89.12 107 VAL A C 1
ATOM 833 O O . VAL A 1 107 ? 8.387 6.978 -22.593 1.00 89.12 107 VAL A O 1
ATOM 836 N N . ILE A 1 108 ? 9.579 5.169 -22.021 1.00 84.06 108 ILE A N 1
ATOM 837 C CA . ILE A 1 108 ? 9.690 5.537 -20.605 1.00 84.06 108 ILE A CA 1
ATOM 838 C C . ILE A 1 108 ? 10.464 6.856 -20.455 1.00 84.06 108 ILE A C 1
ATOM 840 O O . ILE A 1 108 ? 10.029 7.738 -19.717 1.00 84.06 108 ILE A O 1
ATOM 844 N N . GLN A 1 109 ? 11.587 7.015 -21.162 1.00 86.94 109 GLN A N 1
ATOM 845 C CA . GLN A 1 109 ? 12.389 8.242 -21.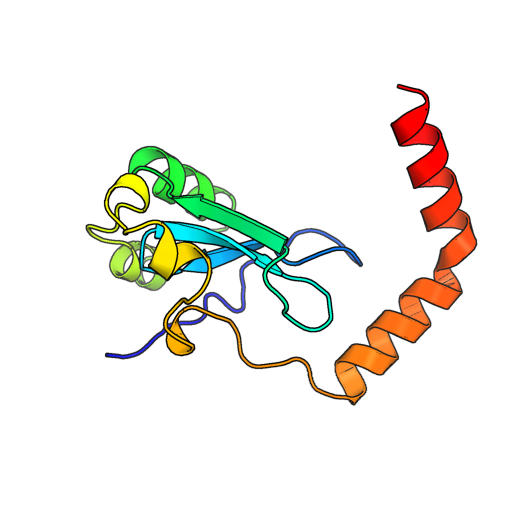122 1.00 86.94 109 GLN A CA 1
ATOM 846 C C . GLN A 1 109 ? 11.637 9.454 -21.680 1.00 86.94 109 GLN A C 1
ATOM 848 O O . GLN A 1 109 ? 11.686 10.523 -21.074 1.00 86.94 109 GLN A O 1
ATOM 853 N N . GLU A 1 110 ? 10.925 9.294 -22.797 1.00 89.88 110 GLU A N 1
ATOM 854 C CA . GLU A 1 110 ? 10.095 10.348 -23.387 1.00 89.88 110 GLU A CA 1
ATOM 855 C C . GLU A 1 110 ? 9.025 10.835 -22.402 1.00 89.88 110 GLU A C 1
ATOM 857 O O . GLU A 1 110 ? 8.949 12.030 -22.116 1.00 89.88 110 GLU A O 1
ATOM 862 N N . ASN A 1 111 ? 8.287 9.909 -21.784 1.00 85.62 111 ASN A N 1
ATOM 863 C CA . ASN A 1 111 ? 7.263 10.235 -20.789 1.00 85.62 111 ASN A CA 1
ATOM 864 C C . ASN A 1 111 ? 7.833 10.984 -19.572 1.00 85.62 111 ASN A C 1
ATOM 866 O O . ASN A 1 111 ? 7.198 11.911 -19.066 1.00 85.62 111 ASN A O 1
ATOM 870 N N . ILE A 1 112 ? 9.029 10.606 -19.100 1.00 85.44 112 ILE A N 1
ATOM 871 C CA . ILE A 1 112 ? 9.704 11.297 -17.989 1.00 85.44 112 ILE A CA 1
ATOM 872 C C . ILE A 1 112 ? 10.030 12.742 -18.384 1.00 85.44 112 ILE A C 1
ATOM 874 O O . ILE A 1 112 ? 9.704 13.663 -17.635 1.00 85.44 112 ILE A O 1
ATOM 878 N N . MET A 1 113 ? 10.608 12.956 -19.570 1.00 87.00 113 MET A N 1
ATOM 879 C CA . MET A 1 113 ? 10.926 14.302 -20.056 1.00 87.00 113 MET A CA 1
ATOM 880 C C . MET A 1 113 ? 9.668 15.166 -20.221 1.00 87.00 113 MET A C 1
ATOM 882 O O . MET A 1 113 ? 9.671 16.337 -19.837 1.00 87.00 113 MET A O 1
ATOM 886 N N . GLU A 1 114 ? 8.577 14.605 -20.753 1.00 87.88 114 GLU A N 1
ATOM 887 C CA . GLU A 1 114 ? 7.308 15.326 -20.865 1.00 87.88 114 GLU A CA 1
ATOM 888 C C . GLU A 1 114 ? 6.757 15.734 -19.496 1.00 87.88 114 GLU A C 1
ATOM 890 O O . GLU A 1 114 ? 6.298 16.867 -19.338 1.00 87.88 114 GLU A O 1
ATOM 895 N N . MET A 1 115 ? 6.807 14.843 -18.500 1.00 80.00 115 MET A N 1
ATOM 896 C CA . MET A 1 115 ? 6.352 15.140 -17.141 1.00 80.00 115 MET A CA 1
ATOM 897 C C . MET A 1 115 ? 7.156 16.266 -16.486 1.00 80.00 115 MET A C 1
ATOM 899 O O . MET A 1 115 ? 6.559 17.130 -15.853 1.00 80.00 115 MET A O 1
ATOM 903 N N . GLU A 1 116 ? 8.482 16.278 -16.645 1.00 83.81 116 GLU A N 1
ATOM 904 C CA . GLU A 1 116 ? 9.356 17.323 -16.088 1.00 83.81 116 GLU A CA 1
ATOM 905 C C . GLU A 1 116 ? 9.177 18.690 -16.771 1.00 83.81 116 GLU A C 1
ATOM 907 O O . GLU A 1 116 ? 9.539 19.721 -16.205 1.00 83.81 116 GLU A O 1
ATOM 912 N N . SER A 1 117 ? 8.614 18.710 -17.982 1.00 80.00 117 SER A N 1
ATOM 913 C CA . SER A 1 117 ? 8.353 19.936 -18.745 1.00 80.00 117 SER A CA 1
ATOM 914 C C . SER A 1 117 ? 7.021 20.633 -18.416 1.00 80.00 117 SER A C 1
ATOM 916 O O . SER A 1 117 ? 6.772 21.726 -18.933 1.00 80.00 117 SER A O 1
ATOM 918 N N . ARG A 1 118 ? 6.164 20.015 -17.590 1.00 64.88 118 ARG A N 1
ATOM 919 C CA . ARG A 1 118 ? 4.844 20.532 -17.180 1.00 64.88 118 ARG A CA 1
ATOM 920 C C . ARG A 1 118 ? 4.896 21.245 -15.833 1.00 64.88 118 ARG A C 1
ATOM 922 O O . ARG A 1 118 ? 4.159 22.249 -15.703 1.00 64.88 118 ARG A O 1
#

Sequence (118 aa):
MQSASIGNLDSGSDGNAPFVIGTDGVLRNLTQDWDLIGAIGLPPRLIKAFLDRTTFDQEIDDMFRGADGTRVPQEQWWKPDPSLLPPPMTVEEKARIEKANEENKEVIQENIMEMESR

Radius of gyration: 15.99 Å; chains: 1; bounding box: 31×35×40 Å

pLDDT: mean 80.84, std 18.26, range [30.12, 97.81]

Secondary structure (DSSP, 8-state):
-PPPP-TT---SSSSS--EEE-TTSEEEEE-TT--EEEEEEPPHHHHHHHHTTS---HHHHHHTTT--GGGS-HHHHHS--GGGS-PPPPHHHHHHHHHHHHHTHHHHHHHHHHHHT-

Foldseek 3Di:
DAFDFCPVPPQPDQDDWRFAAFLLQKTFTAGLQGQTPDIDWAAPVVSVVSQVVDPDDPVVVVSNVPRTRVPDPPVCRNVPDCSRDDDRDDPVNSVVSVVSCVVCVVVVVVVVVVVVVD

Organism: Petromyces alliaceus (NCBI:txid209559)